Protein AF-A0A4Y8WM21-F1 (afdb_monomer_lite)

Sequence (119 aa):
WSTHGEEQAIAEYGAYYLRTNVSTLDEKSIWDYYNLIREIECTNRQLKTDLNLRPIYHQTDDRSEAHLFFGLLAYWVVNNIRVQLKGKGIRHYWKEIVRIMSTQKAVTTEATNMLGEKV

pLDDT: mean 84.75, std 10.33, range [38.75, 96.75]

Secondary structure (DSSP, 8-state):
--THHHHHHHHHH-------S-TT--HHHHHHHHHHHHHHHHHHHHHHHHTT--TTS--SHHHHHHHHHHHHHHHHHHHHHHHHHHHTT----HHHHHHHHTT--------B-TTS-B-

Structure (mmCIF, N/CA/C/O backbone):
data_AF-A0A4Y8WM21-F1
#
_entry.id   AF-A0A4Y8WM21-F1
#
loop_
_atom_site.group_PDB
_atom_site.id
_atom_site.type_symbol
_atom_site.label_atom_id
_atom_site.label_alt_id
_atom_site.label_comp_id
_atom_site.label_asym_id
_atom_site.label_entity_id
_atom_site.label_seq_id
_atom_site.pdbx_PDB_ins_code
_atom_site.Cartn_x
_atom_site.Cartn_y
_atom_site.Cartn_z
_atom_site.occupancy
_atom_site.B_iso_or_equiv
_atom_site.auth_seq_id
_atom_site.auth_comp_id
_atom_site.auth_asym_id
_atom_site.auth_atom_id
_atom_site.pdbx_PDB_model_num
ATOM 1 N N . TRP A 1 1 ? 12.093 8.653 -36.278 1.00 38.75 1 TRP A N 1
ATOM 2 C CA . TRP A 1 1 ? 11.818 9.193 -34.936 1.00 38.75 1 TRP A CA 1
ATOM 3 C C . TRP A 1 1 ? 13.128 9.750 -34.406 1.00 38.75 1 TRP A C 1
ATOM 5 O O . TRP A 1 1 ? 14.141 9.081 -34.530 1.00 38.75 1 TRP A O 1
ATOM 15 N N . SER A 1 2 ? 13.127 11.032 -34.047 1.00 42.97 2 SER A N 1
ATOM 16 C CA . SER A 1 2 ? 14.309 11.890 -33.880 1.00 42.97 2 SER A CA 1
ATOM 17 C C . SER A 1 2 ? 15.132 11.521 -32.639 1.00 42.97 2 SER A C 1
ATOM 19 O O . SER A 1 2 ? 14.621 11.611 -31.529 1.00 42.97 2 SER A O 1
ATOM 21 N N . THR A 1 3 ? 16.406 11.171 -32.829 1.00 57.25 3 THR A N 1
ATOM 22 C CA . THR A 1 3 ? 17.400 10.912 -31.766 1.00 57.25 3 THR A CA 1
ATOM 23 C C . THR A 1 3 ? 17.867 12.180 -31.042 1.00 57.25 3 THR A C 1
ATOM 25 O O . THR A 1 3 ? 18.412 12.103 -29.948 1.00 57.25 3 THR A O 1
ATOM 28 N N . HIS A 1 4 ? 17.624 13.363 -31.616 1.00 55.09 4 HIS A N 1
ATOM 29 C CA . HIS A 1 4 ? 18.132 14.629 -31.075 1.00 55.09 4 HIS A CA 1
ATOM 30 C C . HIS A 1 4 ? 17.374 15.084 -29.815 1.00 55.09 4 HIS A C 1
ATOM 32 O O . HIS A 1 4 ? 17.917 15.830 -29.009 1.00 55.09 4 HIS A O 1
ATOM 38 N N . GLY A 1 5 ? 16.129 14.629 -29.625 1.00 63.16 5 GLY A N 1
ATOM 39 C CA . GLY A 1 5 ? 15.340 14.957 -28.432 1.00 63.16 5 GLY A CA 1
ATOM 40 C C . GLY A 1 5 ? 15.731 14.145 -27.194 1.00 63.16 5 GLY A C 1
ATOM 41 O O . GLY A 1 5 ? 15.649 14.658 -26.082 1.00 63.16 5 GLY A O 1
ATOM 42 N N . GLU A 1 6 ? 16.182 12.900 -27.375 1.00 70.62 6 GLU A N 1
ATOM 43 C CA . GLU A 1 6 ? 16.612 12.037 -26.266 1.00 70.62 6 GLU A CA 1
ATOM 44 C C . GLU A 1 6 ? 17.952 12.488 -25.686 1.00 70.62 6 GLU A C 1
ATOM 46 O O . GLU A 1 6 ? 18.065 12.618 -24.472 1.00 70.62 6 GLU A O 1
ATOM 51 N N . GLU A 1 7 ? 18.948 12.800 -26.522 1.00 76.38 7 GLU A N 1
ATOM 52 C CA . GLU A 1 7 ? 20.247 13.295 -26.039 1.00 76.38 7 GLU A CA 1
ATOM 53 C C . GLU A 1 7 ? 20.113 14.613 -25.267 1.00 76.38 7 GLU A C 1
ATOM 55 O O . GLU A 1 7 ? 20.730 14.782 -24.214 1.00 76.38 7 GLU A O 1
ATOM 60 N N . GLN A 1 8 ? 19.259 15.522 -25.745 1.00 77.81 8 GLN A N 1
ATOM 61 C CA . GLN A 1 8 ? 19.007 16.796 -25.078 1.00 77.81 8 GLN A CA 1
ATOM 62 C C . GLN A 1 8 ? 18.267 16.603 -23.744 1.00 77.81 8 GLN A C 1
ATOM 64 O O . GLN A 1 8 ? 18.649 17.196 -22.737 1.00 77.81 8 GLN A O 1
ATOM 69 N N . ALA A 1 9 ? 17.277 15.705 -23.695 1.00 79.81 9 ALA A N 1
ATOM 70 C CA . ALA A 1 9 ? 16.579 15.364 -22.456 1.00 79.81 9 ALA A CA 1
ATOM 71 C C . ALA A 1 9 ? 17.496 14.668 -21.433 1.00 79.81 9 ALA A C 1
ATOM 73 O O . ALA A 1 9 ? 17.405 14.953 -20.240 1.00 79.81 9 ALA A O 1
ATOM 74 N N . ILE A 1 10 ? 18.407 13.795 -21.876 1.00 85.62 10 ILE A N 1
ATOM 75 C CA . ILE A 1 10 ? 19.409 13.164 -21.002 1.00 85.62 10 ILE A CA 1
ATOM 76 C C . ILE A 1 10 ? 20.380 14.214 -20.452 1.00 85.62 10 ILE A C 1
ATOM 78 O O . ILE A 1 10 ? 20.740 14.147 -19.278 1.00 85.62 10 ILE A O 1
ATOM 82 N N . ALA A 1 11 ? 20.788 15.191 -21.265 1.00 86.56 11 ALA A N 1
ATOM 83 C CA . ALA A 1 11 ? 21.664 16.271 -20.820 1.00 86.56 11 ALA A CA 1
ATOM 84 C C . ALA A 1 11 ? 20.991 17.188 -19.780 1.00 86.56 11 ALA A C 1
ATOM 86 O O . ALA A 1 11 ? 21.652 17.627 -18.840 1.00 86.56 11 ALA A O 1
ATOM 87 N N . GLU A 1 12 ? 19.690 17.458 -19.920 1.00 89.94 12 GLU A N 1
ATOM 88 C CA . GLU A 1 12 ? 18.944 18.336 -19.008 1.00 89.94 12 GLU A CA 1
ATOM 89 C C . GLU A 1 12 ? 18.460 17.631 -17.730 1.00 89.94 12 GLU A C 1
ATOM 91 O O . GLU A 1 12 ? 18.523 18.213 -16.646 1.00 89.94 12 GLU A O 1
ATOM 96 N N . TYR A 1 13 ? 17.985 16.385 -17.831 1.00 88.44 13 TYR A N 1
ATOM 97 C CA . TYR A 1 13 ? 17.307 15.676 -16.733 1.00 88.44 13 TYR A CA 1
ATOM 98 C C . TYR A 1 13 ? 18.064 14.449 -16.206 1.00 88.44 13 TYR A C 1
ATOM 100 O O . TYR A 1 13 ? 17.702 13.907 -15.157 1.00 88.44 13 TYR A O 1
ATOM 108 N N . GLY A 1 14 ? 19.116 14.013 -16.899 1.00 87.06 14 GLY A N 1
ATOM 109 C CA . GLY A 1 14 ? 19.833 12.774 -16.608 1.00 87.06 14 GLY A CA 1
ATOM 110 C C . GLY A 1 14 ? 19.101 11.519 -17.095 1.00 87.06 14 GLY A C 1
ATOM 111 O O . GLY A 1 14 ? 17.945 11.554 -17.514 1.00 87.06 14 GLY A O 1
ATOM 112 N N . ALA A 1 15 ? 19.790 10.378 -17.028 1.00 85.75 15 ALA A N 1
ATOM 113 C CA . ALA A 1 15 ? 19.249 9.068 -17.389 1.00 85.75 15 ALA A CA 1
ATOM 114 C C . ALA A 1 15 ? 19.299 8.102 -16.198 1.00 85.75 15 ALA A C 1
ATOM 116 O O . ALA A 1 15 ? 20.292 8.045 -15.470 1.00 85.75 15 ALA A O 1
ATOM 117 N N . TYR A 1 16 ? 18.242 7.305 -16.034 1.00 82.44 16 TYR A N 1
ATOM 118 C CA . TYR A 1 16 ? 18.203 6.187 -15.092 1.00 82.44 16 TYR A CA 1
ATOM 119 C C . TYR A 1 16 ? 18.352 4.874 -15.853 1.00 82.44 16 TYR A C 1
ATOM 121 O O . TYR A 1 16 ? 17.571 4.588 -16.756 1.00 82.44 16 TYR A O 1
ATOM 129 N N . TYR A 1 17 ? 19.320 4.054 -15.450 1.00 87.75 17 TYR A N 1
ATOM 130 C CA . TYR A 1 17 ? 19.521 2.723 -16.013 1.00 87.75 17 TYR A CA 1
ATOM 131 C C . TYR A 1 17 ? 18.997 1.668 -15.043 1.00 87.75 17 TYR A C 1
ATOM 133 O O . TYR A 1 17 ? 19.471 1.557 -13.911 1.00 87.75 17 TYR A O 1
ATOM 141 N N . LEU A 1 18 ? 18.023 0.880 -15.494 1.00 88.06 18 LEU A N 1
ATOM 142 C CA . LEU A 1 18 ? 17.504 -0.260 -14.745 1.00 88.06 18 LEU A CA 1
ATOM 143 C C . LEU A 1 18 ? 18.210 -1.530 -15.211 1.00 88.06 18 LEU A C 1
ATOM 145 O O . LEU A 1 18 ? 18.201 -1.863 -16.393 1.00 88.06 18 LEU A O 1
ATOM 149 N N . ARG A 1 19 ? 18.818 -2.254 -14.270 1.00 90.25 19 ARG A N 1
ATOM 150 C CA . ARG A 1 19 ? 19.449 -3.550 -14.528 1.00 90.25 19 ARG A CA 1
ATOM 151 C C . ARG A 1 19 ? 18.682 -4.638 -13.795 1.00 90.25 19 ARG A C 1
ATOM 153 O O . ARG A 1 19 ? 18.457 -4.534 -12.594 1.00 90.25 19 ARG A O 1
ATOM 160 N N . THR A 1 20 ? 18.347 -5.706 -14.506 1.00 88.56 20 THR A N 1
ATOM 161 C CA . THR A 1 20 ? 17.755 -6.920 -13.938 1.00 88.56 20 THR A CA 1
ATOM 162 C C . THR A 1 20 ? 18.521 -8.147 -14.422 1.00 88.56 20 THR A C 1
ATOM 164 O O . THR A 1 20 ? 19.100 -8.138 -15.508 1.00 88.56 20 THR A O 1
ATOM 167 N N . ASN A 1 21 ? 18.560 -9.198 -13.607 1.00 93.31 21 ASN A N 1
ATOM 168 C CA . ASN A 1 21 ? 19.056 -10.519 -13.998 1.00 93.31 21 ASN A CA 1
ATOM 169 C C . ASN A 1 21 ? 17.935 -11.435 -14.526 1.00 93.31 21 ASN A C 1
ATOM 171 O O . ASN A 1 21 ? 18.201 -12.589 -14.853 1.00 93.31 21 ASN A O 1
ATOM 175 N N . VAL A 1 22 ? 16.696 -10.941 -14.603 1.00 92.44 22 VAL A N 1
ATOM 176 C CA . VAL A 1 22 ? 15.537 -11.689 -15.101 1.00 92.44 22 VAL A CA 1
ATOM 177 C C . VAL A 1 22 ? 15.336 -11.382 -16.584 1.00 92.44 22 VAL A C 1
ATOM 179 O O . VAL A 1 22 ? 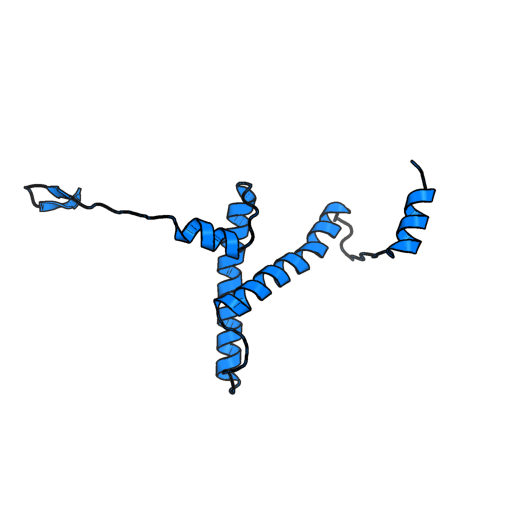14.839 -10.318 -16.940 1.00 92.44 22 VAL A O 1
ATOM 182 N N . SER A 1 23 ? 15.721 -12.318 -17.452 1.00 90.88 23 SER A N 1
ATOM 183 C CA . SER A 1 23 ? 15.684 -12.153 -18.915 1.00 90.88 23 SER A CA 1
ATOM 184 C C . SER A 1 23 ? 14.285 -12.241 -19.531 1.00 90.88 23 SER A C 1
ATOM 186 O O . SER A 1 23 ? 14.102 -11.868 -20.684 1.00 90.88 23 SER A O 1
ATOM 188 N N . THR A 1 24 ? 13.302 -12.747 -18.787 1.00 94.56 24 THR A N 1
ATOM 189 C CA . THR A 1 24 ? 11.936 -12.978 -19.279 1.00 94.56 24 THR A CA 1
ATOM 190 C C . THR A 1 24 ? 11.008 -11.777 -19.113 1.00 94.56 24 THR A C 1
ATOM 192 O O . THR A 1 24 ? 9.863 -11.848 -19.549 1.00 94.56 24 THR A O 1
ATOM 195 N N . LEU A 1 25 ? 11.449 -10.710 -18.440 1.00 91.19 25 LEU A N 1
ATOM 196 C CA . LEU A 1 25 ? 10.635 -9.515 -18.221 1.00 91.19 25 LEU A CA 1
ATOM 197 C C . LEU A 1 25 ? 10.774 -8.551 -19.395 1.00 91.19 25 LEU A C 1
ATOM 199 O O . LEU A 1 25 ? 11.885 -8.226 -19.809 1.00 91.19 25 LEU A O 1
ATOM 203 N N . ASP A 1 26 ? 9.645 -8.055 -19.890 1.00 92.44 26 ASP A N 1
ATOM 204 C CA . ASP A 1 26 ? 9.626 -6.945 -20.832 1.00 92.44 26 ASP A CA 1
ATOM 205 C C . ASP A 1 26 ? 9.915 -5.608 -20.126 1.00 92.44 26 ASP A C 1
ATOM 207 O O . ASP A 1 26 ? 9.804 -5.479 -18.902 1.00 92.44 26 ASP A O 1
ATOM 211 N N . GLU A 1 27 ? 10.273 -4.593 -20.911 1.00 89.62 27 GLU A N 1
ATOM 212 C CA . GLU A 1 27 ? 10.673 -3.272 -20.414 1.00 89.62 27 GLU A CA 1
ATOM 213 C C . GLU A 1 27 ? 9.607 -2.626 -19.519 1.00 89.62 27 GLU A C 1
ATOM 215 O O . GLU A 1 27 ? 9.926 -2.067 -18.465 1.00 89.62 27 GLU A O 1
ATOM 220 N N . LYS A 1 28 ? 8.326 -2.760 -19.885 1.00 91.06 28 LYS A N 1
ATOM 221 C CA . LYS A 1 28 ? 7.225 -2.212 -19.094 1.00 91.06 28 LYS A CA 1
ATOM 222 C C . LYS A 1 28 ? 7.105 -2.926 -17.752 1.00 91.06 28 LYS A C 1
ATOM 224 O O . LYS A 1 28 ? 6.972 -2.255 -16.732 1.00 91.06 28 LYS A O 1
ATOM 229 N N . SER A 1 29 ? 7.207 -4.254 -17.726 1.00 91.06 29 SER A N 1
ATOM 230 C CA . SER A 1 29 ? 7.217 -5.004 -16.466 1.00 91.06 29 SER A CA 1
ATOM 231 C C . SER A 1 29 ? 8.391 -4.602 -15.571 1.00 91.06 29 SER A C 1
ATOM 233 O O . SER A 1 29 ? 8.205 -4.413 -14.372 1.00 91.06 29 SER A O 1
ATOM 235 N N . ILE A 1 30 ? 9.592 -4.415 -16.132 1.00 92.06 30 ILE A N 1
ATOM 236 C CA . ILE A 1 30 ? 10.769 -3.943 -15.379 1.00 92.06 30 ILE A CA 1
ATOM 237 C C . ILE A 1 30 ? 10.497 -2.570 -14.756 1.00 92.06 30 ILE A C 1
ATOM 239 O O . ILE A 1 30 ? 10.759 -2.364 -13.568 1.00 92.06 30 ILE A O 1
ATOM 243 N N . TRP A 1 31 ? 9.942 -1.644 -15.538 1.00 90.56 31 TRP A N 1
ATOM 244 C CA . TRP A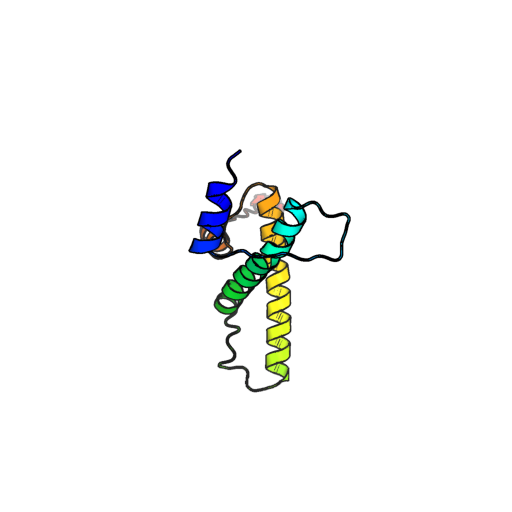 1 31 ? 9.550 -0.322 -15.061 1.00 90.56 31 TRP A CA 1
ATOM 245 C C . TRP A 1 31 ? 8.498 -0.404 -13.948 1.00 90.56 31 TRP A C 1
ATOM 247 O O . TRP A 1 31 ? 8.653 0.229 -12.903 1.00 90.56 31 TRP A O 1
ATOM 257 N N . ASP A 1 32 ? 7.458 -1.217 -14.122 1.00 89.44 32 ASP A N 1
ATOM 258 C CA . ASP A 1 32 ? 6.395 -1.397 -13.132 1.00 89.44 32 ASP A CA 1
ATOM 259 C C . ASP A 1 32 ? 6.935 -1.997 -11.820 1.00 89.44 32 ASP A C 1
ATOM 261 O O . ASP A 1 32 ? 6.604 -1.503 -10.738 1.00 89.44 32 ASP A O 1
ATOM 265 N N . TYR A 1 33 ? 7.836 -2.984 -11.889 1.00 88.88 33 TYR A N 1
ATOM 266 C CA . TYR A 1 33 ? 8.501 -3.540 -10.706 1.00 88.88 33 TYR A CA 1
ATOM 267 C C . TYR A 1 33 ? 9.409 -2.533 -10.010 1.00 88.88 33 TYR A C 1
ATOM 269 O O . TYR A 1 33 ? 9.372 -2.426 -8.786 1.00 88.88 33 TYR A O 1
ATOM 277 N N . TYR A 1 34 ? 10.197 -1.763 -10.761 1.00 88.62 34 TYR A N 1
ATOM 278 C CA . TYR A 1 34 ? 11.014 -0.701 -10.179 1.00 88.62 34 TYR A CA 1
ATOM 279 C C . TYR A 1 34 ? 10.142 0.317 -9.429 1.00 88.62 34 TYR A C 1
ATOM 281 O O . TYR A 1 34 ? 10.442 0.726 -8.306 1.00 88.62 34 TYR A O 1
ATOM 289 N N . ASN A 1 35 ? 9.002 0.672 -10.019 1.00 87.75 35 ASN A N 1
ATOM 290 C CA . ASN A 1 35 ? 8.055 1.609 -9.430 1.00 87.75 35 ASN A CA 1
ATOM 291 C C . ASN A 1 35 ? 7.287 1.058 -8.230 1.00 87.75 35 ASN A C 1
ATOM 293 O O . ASN A 1 35 ? 6.769 1.854 -7.442 1.00 87.75 35 ASN A O 1
ATOM 297 N N . LEU A 1 36 ? 7.246 -0.263 -8.046 1.00 87.81 36 LEU A N 1
ATOM 298 C CA . LEU A 1 36 ? 6.615 -0.893 -6.888 1.00 87.81 36 LEU A CA 1
ATOM 299 C C . LEU A 1 36 ? 7.230 -0.400 -5.572 1.00 87.81 36 LEU A C 1
ATOM 301 O O . LEU A 1 36 ? 6.507 -0.208 -4.594 1.00 87.81 36 LEU A O 1
ATOM 305 N N . ILE A 1 37 ? 8.535 -0.106 -5.555 1.00 86.12 37 ILE A N 1
ATOM 306 C CA . ILE A 1 37 ? 9.219 0.458 -4.380 1.00 86.12 37 ILE A CA 1
ATOM 307 C C . ILE A 1 37 ? 8.551 1.766 -3.944 1.00 86.12 37 ILE A C 1
ATOM 309 O O . ILE A 1 37 ? 8.245 1.937 -2.764 1.00 86.12 37 ILE A O 1
ATOM 313 N N . ARG A 1 38 ? 8.227 2.659 -4.888 1.00 84.88 38 ARG A N 1
ATOM 314 C CA . ARG A 1 38 ? 7.555 3.930 -4.568 1.00 84.88 38 ARG A CA 1
ATOM 315 C C . ARG A 1 38 ? 6.176 3.708 -3.957 1.00 84.88 38 ARG A C 1
ATOM 317 O O . ARG A 1 38 ? 5.746 4.468 -3.091 1.00 84.88 38 ARG A O 1
ATOM 324 N N . GLU A 1 39 ? 5.467 2.677 -4.406 1.00 82.81 39 GLU A N 1
ATOM 325 C CA . GLU A 1 39 ? 4.163 2.325 -3.853 1.00 82.81 39 GLU A CA 1
ATOM 326 C C . GLU A 1 39 ? 4.265 1.811 -2.409 1.00 82.81 39 GLU A C 1
ATOM 328 O O . GLU A 1 39 ? 3.466 2.206 -1.549 1.00 82.81 39 GLU A O 1
ATOM 333 N N . ILE A 1 40 ? 5.271 0.980 -2.134 1.00 85.75 40 ILE A N 1
ATOM 334 C CA . ILE A 1 40 ? 5.575 0.480 -0.790 1.00 85.75 40 ILE A CA 1
ATOM 335 C C . ILE A 1 40 ? 5.947 1.648 0.128 1.00 85.75 40 ILE A C 1
ATOM 337 O O . ILE A 1 40 ? 5.380 1.793 1.211 1.00 85.75 40 ILE A O 1
ATOM 341 N N . GLU A 1 41 ? 6.842 2.534 -0.313 1.00 86.25 41 GLU A N 1
ATOM 342 C CA . GLU A 1 41 ? 7.257 3.715 0.449 1.00 86.25 41 GLU A CA 1
ATOM 343 C C . GLU A 1 41 ? 6.099 4.672 0.735 1.00 86.25 41 GLU A C 1
ATOM 345 O O . GLU A 1 41 ? 5.992 5.200 1.844 1.00 86.25 41 GLU A O 1
ATOM 350 N N . CYS A 1 42 ? 5.218 4.892 -0.245 1.00 85.12 42 CYS A N 1
ATOM 351 C CA . CYS A 1 42 ? 4.027 5.720 -0.078 1.00 85.12 42 CYS A CA 1
ATOM 352 C C . CYS A 1 42 ? 3.102 5.139 1.000 1.00 85.12 42 CYS A C 1
ATOM 354 O O . CYS A 1 42 ? 2.709 5.856 1.924 1.00 85.12 42 CYS A O 1
ATOM 356 N N . THR A 1 43 ? 2.828 3.833 0.931 1.00 83.12 43 THR A N 1
ATOM 357 C CA . THR A 1 43 ? 1.976 3.137 1.906 1.00 83.12 43 THR A CA 1
ATOM 358 C C . THR A 1 43 ? 2.607 3.158 3.301 1.00 83.12 43 THR A C 1
ATOM 360 O O . THR A 1 43 ? 1.955 3.546 4.268 1.00 83.12 43 THR A O 1
ATOM 363 N N . ASN A 1 44 ? 3.902 2.850 3.414 1.00 81.62 44 ASN A N 1
ATOM 364 C CA . ASN A 1 44 ? 4.627 2.881 4.687 1.00 81.62 44 ASN A CA 1
ATOM 365 C C . ASN A 1 44 ? 4.678 4.286 5.298 1.00 81.62 44 ASN A C 1
ATOM 367 O O . ASN A 1 44 ? 4.580 4.439 6.514 1.00 81.62 44 ASN A O 1
ATOM 371 N N . ARG A 1 45 ? 4.813 5.333 4.476 1.00 84.06 45 ARG A N 1
ATOM 372 C CA . ARG A 1 45 ? 4.771 6.726 4.938 1.00 84.06 45 ARG A CA 1
ATOM 373 C C . ARG A 1 45 ? 3.411 7.079 5.536 1.00 84.06 45 ARG A C 1
ATOM 375 O O . ARG A 1 45 ? 3.378 7.710 6.587 1.00 84.06 45 ARG A O 1
ATOM 382 N N . GLN A 1 46 ? 2.322 6.664 4.890 1.00 82.06 46 GLN A N 1
ATOM 383 C CA . GLN A 1 46 ? 0.960 6.884 5.384 1.00 82.06 46 GLN A CA 1
ATOM 384 C C . GLN A 1 46 ? 0.716 6.119 6.689 1.00 82.06 46 GLN A C 1
ATOM 386 O O . GLN A 1 46 ? 0.314 6.719 7.681 1.00 82.06 46 GLN A O 1
ATOM 391 N N . LEU A 1 47 ? 1.090 4.838 6.740 1.00 81.56 47 LEU A N 1
ATOM 392 C CA . LEU A 1 47 ? 0.930 4.004 7.933 1.00 81.56 47 LEU A CA 1
ATOM 393 C C . LEU A 1 47 ? 1.726 4.503 9.136 1.00 81.56 47 LEU A C 1
ATOM 395 O O . LEU A 1 47 ? 1.231 4.442 10.255 1.00 81.56 47 LEU A O 1
ATOM 399 N N . LYS A 1 48 ? 2.932 5.048 8.937 1.00 79.94 48 LYS A N 1
ATOM 400 C CA . LYS A 1 48 ? 3.697 5.661 10.035 1.00 79.94 48 LYS A CA 1
ATOM 401 C C . LYS A 1 48 ? 2.943 6.813 10.699 1.00 79.94 48 LYS A C 1
ATOM 403 O O . LYS A 1 48 ? 3.100 7.016 11.901 1.00 79.94 48 LYS A O 1
ATOM 408 N N . THR A 1 49 ? 2.160 7.565 9.928 1.00 79.81 49 THR A N 1
ATOM 409 C CA . THR A 1 49 ? 1.293 8.623 10.450 1.00 79.81 49 THR A CA 1
ATOM 410 C C . THR A 1 49 ? 0.042 8.037 11.097 1.00 79.81 49 THR A C 1
ATOM 412 O O . THR A 1 49 ? -0.248 8.389 12.234 1.00 79.81 49 THR A O 1
ATOM 415 N N . ASP A 1 50 ? -0.650 7.121 10.418 1.00 78.44 50 ASP A N 1
ATOM 416 C CA . ASP A 1 50 ? -1.931 6.569 10.883 1.00 78.44 50 ASP A CA 1
ATOM 417 C C . ASP A 1 50 ? -1.791 5.735 12.166 1.00 78.44 50 ASP A C 1
ATOM 419 O O . ASP A 1 50 ? -2.632 5.802 13.057 1.00 78.44 50 ASP A O 1
ATOM 423 N N . LEU A 1 51 ? -0.708 4.966 12.279 1.00 74.06 51 LEU A N 1
ATOM 424 C CA . LEU A 1 51 ? -0.428 4.077 13.412 1.00 74.06 51 LEU A CA 1
ATOM 425 C C . LEU A 1 51 ? 0.470 4.722 14.472 1.00 74.06 51 LEU A C 1
ATOM 427 O O . LEU A 1 51 ? 0.844 4.066 15.440 1.00 74.06 51 LEU A O 1
ATOM 431 N N . ASN A 1 52 ? 0.871 5.979 14.269 1.00 72.00 52 ASN A N 1
ATOM 432 C CA . ASN A 1 52 ? 1.811 6.690 15.132 1.00 72.00 52 ASN A CA 1
ATOM 433 C C . ASN A 1 52 ? 3.106 5.891 15.423 1.00 72.00 52 ASN A C 1
ATOM 435 O O . ASN A 1 52 ? 3.641 5.925 16.529 1.00 72.00 52 ASN A O 1
ATOM 439 N N . LEU A 1 53 ? 3.642 5.187 14.414 1.00 69.44 53 LEU A N 1
ATOM 440 C CA . LEU A 1 53 ? 4.860 4.356 14.510 1.00 69.44 53 LEU A CA 1
ATOM 441 C C . LEU A 1 53 ? 6.155 5.175 14.632 1.00 69.44 53 LEU A C 1
ATOM 443 O O . LEU A 1 53 ? 7.251 4.644 14.446 1.00 69.44 53 LEU A O 1
ATOM 447 N N . ARG A 1 54 ? 6.068 6.489 14.857 1.00 69.12 54 ARG A N 1
ATOM 448 C CA . ARG A 1 54 ? 7.268 7.301 15.057 1.00 69.12 54 ARG A CA 1
ATOM 449 C C . ARG A 1 54 ? 7.899 6.875 16.386 1.00 69.12 54 ARG A C 1
ATOM 451 O O . ARG A 1 54 ? 7.195 6.906 17.395 1.00 69.12 54 ARG A O 1
ATOM 458 N N . PRO A 1 55 ? 9.196 6.519 16.407 1.00 62.41 55 PRO A N 1
ATOM 459 C CA . PRO A 1 55 ? 9.882 6.016 17.593 1.00 62.41 55 PRO A CA 1
ATOM 460 C C . PRO A 1 55 ? 10.200 7.178 18.542 1.00 62.41 55 PRO A C 1
ATOM 462 O O . PRO A 1 55 ? 11.347 7.544 18.761 1.00 62.41 55 PRO A O 1
ATOM 465 N N . ILE A 1 56 ? 9.154 7.829 19.042 1.00 63.12 56 ILE A N 1
ATOM 466 C CA . ILE A 1 56 ? 9.229 8.899 20.038 1.00 63.12 56 ILE A CA 1
ATOM 467 C C . ILE A 1 56 ? 8.959 8.301 21.430 1.00 63.12 56 ILE A C 1
ATOM 469 O O . ILE A 1 56 ? 9.450 8.819 22.428 1.00 63.12 56 ILE A O 1
ATOM 473 N N . TYR A 1 57 ? 8.237 7.171 21.499 1.00 60.81 57 TYR A N 1
ATOM 474 C CA . TYR A 1 57 ? 7.762 6.560 22.749 1.00 60.81 57 TYR A CA 1
ATOM 475 C C . TYR A 1 57 ? 8.214 5.099 22.955 1.00 60.81 57 TYR A C 1
ATOM 477 O O . TYR A 1 57 ? 7.933 4.501 23.996 1.00 60.81 57 TYR A O 1
ATOM 485 N N . HIS A 1 58 ? 8.923 4.508 21.988 1.00 65.50 58 HIS A N 1
ATOM 486 C CA . HIS A 1 58 ? 9.344 3.100 21.994 1.00 65.50 58 HIS A CA 1
ATOM 487 C C . HIS A 1 58 ? 10.818 3.002 22.363 1.00 65.50 58 HIS A C 1
ATOM 489 O O . HIS A 1 58 ? 11.689 3.015 21.506 1.00 65.50 58 HIS A O 1
ATOM 495 N N . GLN A 1 59 ? 11.088 2.987 23.665 1.00 77.12 59 GLN A N 1
ATOM 496 C CA . GLN A 1 59 ? 12.450 3.076 24.208 1.00 77.12 59 GLN A CA 1
ATOM 497 C C . GLN A 1 59 ? 13.076 1.711 24.527 1.00 77.12 59 GLN A C 1
ATOM 499 O O . GLN A 1 59 ? 14.227 1.658 24.945 1.00 77.12 59 GLN A O 1
ATOM 504 N N . THR A 1 60 ? 12.323 0.619 24.365 1.00 86.12 60 THR A N 1
ATOM 505 C CA . THR A 1 60 ? 12.811 -0.747 24.584 1.00 86.12 60 THR A CA 1
ATOM 506 C C . THR A 1 60 ? 12.736 -1.550 23.294 1.00 86.12 60 THR A C 1
ATOM 508 O O . THR A 1 60 ? 11.861 -1.307 22.453 1.00 86.12 60 THR A O 1
ATOM 511 N N . ASP A 1 61 ? 13.631 -2.525 23.164 1.00 85.12 61 ASP A N 1
ATOM 512 C CA . ASP A 1 61 ? 13.722 -3.386 21.984 1.00 85.12 61 ASP A CA 1
ATOM 513 C C . ASP A 1 61 ? 12.411 -4.150 21.757 1.00 85.12 61 ASP A C 1
ATOM 515 O O . ASP A 1 61 ? 11.821 -4.030 20.685 1.00 85.12 61 ASP A O 1
ATOM 519 N N . ASP A 1 62 ? 11.854 -4.776 22.801 1.00 87.06 62 ASP A N 1
ATOM 520 C CA . ASP A 1 62 ? 10.580 -5.511 22.730 1.00 87.06 62 ASP A CA 1
ATOM 521 C C . ASP A 1 62 ? 9.418 -4.657 22.195 1.00 87.06 62 ASP A C 1
ATOM 523 O O . ASP A 1 62 ? 8.590 -5.098 21.394 1.00 87.06 62 ASP A O 1
ATOM 527 N N . ARG A 1 63 ? 9.331 -3.391 22.632 1.00 83.06 63 ARG A N 1
ATOM 528 C CA . ARG A 1 63 ? 8.269 -2.478 22.183 1.00 83.06 63 ARG A CA 1
ATOM 529 C C . ARG A 1 63 ? 8.479 -2.062 20.734 1.00 83.06 63 ARG A C 1
ATOM 531 O O . ARG A 1 63 ? 7.492 -1.881 20.019 1.00 83.06 63 ARG A O 1
ATOM 538 N N . SER A 1 64 ? 9.731 -1.901 20.321 1.00 83.38 64 SER A N 1
ATOM 539 C CA . SER A 1 64 ? 10.104 -1.562 18.948 1.00 83.38 64 SER A CA 1
ATOM 540 C C . SER A 1 64 ? 9.807 -2.719 17.993 1.00 83.38 64 SER A C 1
ATOM 542 O O . SER A 1 64 ? 9.214 -2.497 16.937 1.00 83.38 64 SER A O 1
ATOM 544 N N . GLU A 1 65 ? 10.122 -3.953 18.395 1.00 86.69 65 GLU A N 1
ATOM 545 C CA . GLU A 1 65 ? 9.808 -5.171 17.644 1.00 86.69 65 GLU A CA 1
ATOM 546 C C . GLU A 1 65 ? 8.296 -5.343 17.463 1.00 86.69 65 GLU A C 1
ATOM 548 O O . GLU A 1 65 ? 7.817 -5.500 16.337 1.00 86.69 65 GLU A O 1
ATOM 553 N N . ALA A 1 66 ? 7.521 -5.209 18.543 1.00 87.56 66 ALA A N 1
ATOM 554 C CA . ALA A 1 66 ? 6.066 -5.286 18.470 1.00 87.56 66 ALA A CA 1
ATOM 555 C C . ALA A 1 66 ? 5.478 -4.233 17.510 1.00 87.56 66 ALA A C 1
ATOM 557 O O . ALA A 1 66 ? 4.598 -4.542 16.706 1.00 87.56 66 ALA A O 1
ATOM 558 N N . HIS A 1 67 ? 5.978 -2.992 17.538 1.00 83.50 67 HIS A N 1
ATOM 559 C CA . HIS A 1 67 ? 5.501 -1.940 16.633 1.00 83.50 67 HIS A CA 1
ATOM 560 C C . HIS A 1 67 ? 5.884 -2.199 15.177 1.00 83.50 67 HIS A C 1
ATOM 562 O O . HIS A 1 67 ? 5.073 -1.945 14.286 1.00 83.50 67 HIS A O 1
ATOM 568 N N . LEU A 1 68 ? 7.076 -2.742 14.918 1.00 84.94 68 LEU A N 1
ATOM 569 C CA . LEU A 1 68 ? 7.471 -3.163 13.576 1.00 84.94 68 LEU A CA 1
ATOM 570 C C . LEU A 1 68 ? 6.541 -4.265 13.052 1.00 84.94 68 LEU A C 1
ATOM 572 O O . LEU A 1 68 ? 6.066 -4.179 11.917 1.00 84.94 68 LEU A O 1
ATOM 576 N N . PHE A 1 69 ? 6.226 -5.251 13.895 1.00 88.88 69 PHE A N 1
ATOM 577 C CA . PHE A 1 69 ? 5.295 -6.325 13.567 1.00 88.88 69 PHE A CA 1
ATOM 578 C C . PHE A 1 69 ? 3.896 -5.788 13.231 1.00 88.88 69 PHE A C 1
ATOM 580 O O . PHE A 1 69 ? 3.350 -6.096 12.168 1.00 88.88 69 PHE A O 1
ATOM 587 N N . PHE A 1 70 ? 3.333 -4.918 14.076 1.00 86.12 70 PHE A N 1
ATOM 588 C CA . PHE A 1 70 ? 2.035 -4.294 13.800 1.00 86.12 70 PHE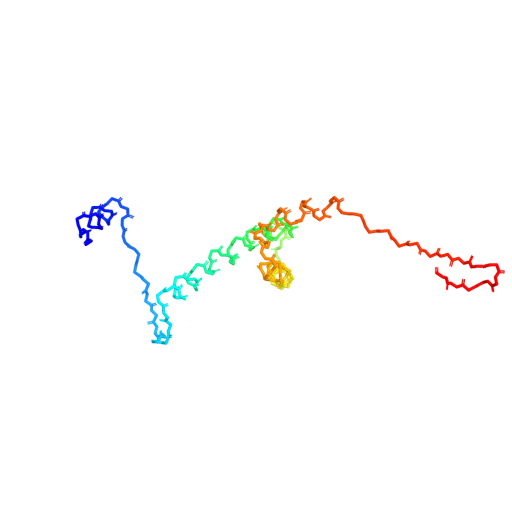 A CA 1
ATOM 589 C C . PHE A 1 70 ? 2.062 -3.404 12.554 1.00 86.12 70 PHE A C 1
ATOM 591 O O . PHE A 1 70 ? 1.094 -3.392 11.792 1.00 86.12 70 PHE A O 1
ATOM 598 N N . GLY A 1 71 ? 3.171 -2.706 12.295 1.00 85.94 71 GLY A N 1
ATOM 599 C CA . GLY A 1 71 ? 3.363 -1.936 11.069 1.00 85.94 71 GLY A CA 1
ATOM 600 C C . GLY A 1 71 ? 3.326 -2.808 9.812 1.00 85.94 71 GLY A C 1
ATOM 601 O O . GLY A 1 71 ? 2.664 -2.448 8.837 1.00 85.94 71 GLY A O 1
ATOM 602 N N . LEU A 1 72 ? 3.966 -3.981 9.846 1.00 89.12 72 LEU A N 1
ATOM 603 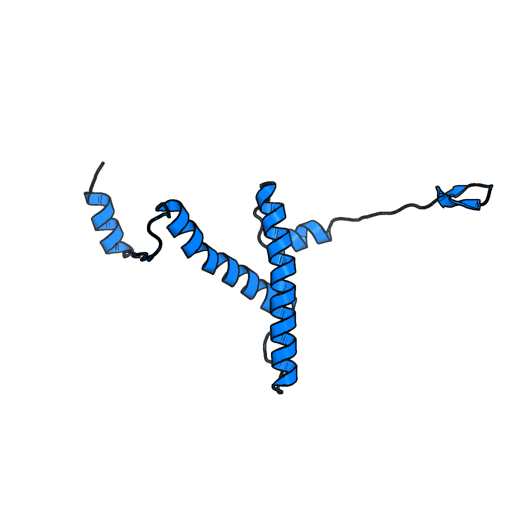C CA . LEU A 1 72 ? 3.923 -4.948 8.749 1.00 89.12 72 LEU A CA 1
ATOM 604 C C . LEU A 1 72 ? 2.511 -5.519 8.549 1.00 89.12 72 LEU A C 1
ATOM 606 O O . LEU A 1 72 ? 2.039 -5.615 7.415 1.00 89.12 72 LEU A O 1
ATOM 610 N N . LEU A 1 73 ? 1.813 -5.858 9.635 1.00 90.94 73 LEU A N 1
ATOM 611 C CA . LEU A 1 73 ? 0.445 -6.378 9.572 1.00 90.94 73 LEU A CA 1
ATOM 612 C C . LEU A 1 73 ? -0.534 -5.340 9.004 1.00 90.94 73 LEU A C 1
ATOM 614 O O . LEU A 1 73 ? -1.361 -5.653 8.147 1.00 90.94 73 LEU A O 1
ATOM 618 N N . ALA A 1 74 ? -0.404 -4.080 9.411 1.00 89.94 74 ALA A N 1
ATOM 619 C CA . ALA A 1 74 ? -1.199 -2.996 8.855 1.00 89.94 74 ALA A CA 1
ATOM 620 C C . ALA A 1 74 ? -0.890 -2.744 7.372 1.00 89.94 74 ALA A C 1
ATOM 622 O O . ALA A 1 74 ? -1.814 -2.516 6.587 1.00 89.94 74 ALA A O 1
ATOM 623 N N . TYR A 1 75 ? 0.382 -2.848 6.962 1.00 90.12 75 TYR A N 1
ATOM 624 C CA . TYR A 1 75 ? 0.756 -2.815 5.547 1.00 90.12 75 TYR A CA 1
ATOM 625 C C . TYR A 1 75 ? 0.037 -3.901 4.754 1.00 90.12 75 TYR A C 1
ATOM 627 O O . TYR A 1 75 ? -0.533 -3.604 3.706 1.00 90.12 75 TYR A O 1
ATOM 635 N N . TRP A 1 76 ? -0.007 -5.129 5.272 1.00 91.56 76 TRP A N 1
ATOM 636 C CA . TRP A 1 76 ? -0.731 -6.227 4.636 1.00 91.56 76 TRP A CA 1
ATOM 637 C C . TRP A 1 76 ? -2.207 -5.900 4.403 1.00 91.56 76 TRP A C 1
ATOM 639 O O . TRP A 1 76 ? -2.693 -6.064 3.283 1.00 91.56 76 TRP A O 1
ATOM 649 N N . VAL A 1 77 ? -2.903 -5.382 5.419 1.00 92.00 77 VAL A N 1
ATOM 650 C CA . VAL A 1 77 ? -4.322 -5.003 5.313 1.00 92.00 77 VAL A CA 1
ATOM 651 C C . VAL A 1 77 ? -4.523 -3.903 4.266 1.00 92.00 77 VAL A C 1
ATOM 653 O O . VAL A 1 77 ? -5.322 -4.062 3.341 1.00 92.00 77 VAL A O 1
ATOM 656 N N . VAL A 1 78 ? -3.769 -2.805 4.367 1.00 91.75 78 VAL A N 1
ATOM 657 C CA . VAL A 1 78 ? -3.897 -1.660 3.453 1.00 91.75 78 VAL A CA 1
ATOM 658 C C . VAL A 1 78 ? -3.549 -2.044 2.020 1.00 91.75 78 VAL A C 1
ATOM 660 O O . VAL A 1 78 ? -4.285 -1.705 1.090 1.00 91.75 78 VAL A O 1
ATOM 663 N N . ASN A 1 79 ? -2.449 -2.769 1.822 1.00 90.94 79 ASN A N 1
ATOM 664 C CA . ASN A 1 79 ? -2.020 -3.206 0.502 1.00 90.94 79 ASN A CA 1
ATOM 665 C C . ASN A 1 79 ? -3.049 -4.147 -0.129 1.00 90.94 79 ASN A C 1
ATOM 667 O O . ASN A 1 79 ? -3.402 -3.967 -1.291 1.00 90.94 79 ASN A O 1
ATOM 671 N N . ASN A 1 80 ? -3.589 -5.101 0.634 1.00 93.88 80 ASN A N 1
ATOM 672 C CA . ASN A 1 80 ? -4.594 -6.028 0.127 1.00 93.88 80 ASN A CA 1
ATOM 673 C C . ASN A 1 80 ? -5.865 -5.293 -0.336 1.00 93.88 80 ASN A C 1
ATOM 675 O O . ASN A 1 80 ? -6.310 -5.497 -1.467 1.00 93.88 80 ASN A O 1
ATOM 679 N N . ILE A 1 81 ? -6.384 -4.363 0.474 1.00 93.69 81 ILE A N 1
ATOM 680 C CA . ILE A 1 81 ? -7.528 -3.517 0.095 1.00 93.69 81 ILE A CA 1
ATOM 681 C C . ILE A 1 81 ? -7.216 -2.733 -1.187 1.00 93.69 81 ILE A C 1
ATOM 683 O O . ILE A 1 81 ? -8.015 -2.722 -2.124 1.00 93.69 81 ILE A O 1
ATOM 687 N N . ARG A 1 82 ? -6.040 -2.101 -1.269 1.00 92.44 82 ARG A N 1
ATOM 688 C CA . ARG A 1 82 ? -5.642 -1.304 -2.440 1.00 92.44 82 ARG A CA 1
ATOM 689 C C . ARG A 1 82 ? -5.489 -2.152 -3.701 1.00 92.44 82 ARG A C 1
ATOM 691 O O . ARG A 1 82 ? -5.911 -1.705 -4.764 1.00 92.44 82 ARG A O 1
ATOM 698 N N . VAL A 1 83 ? -4.941 -3.363 -3.605 1.00 91.94 83 VAL A N 1
ATOM 699 C CA . VAL A 1 83 ? -4.849 -4.307 -4.733 1.00 91.94 83 VAL A CA 1
ATOM 700 C C . VAL A 1 83 ? -6.244 -4.667 -5.245 1.00 91.94 83 VAL A C 1
ATOM 702 O O . VAL A 1 83 ? -6.498 -4.560 -6.445 1.00 91.94 83 VAL A O 1
ATOM 705 N N . GLN A 1 84 ? -7.174 -5.007 -4.347 1.00 95.88 84 GLN A N 1
ATOM 706 C CA . GLN A 1 84 ? -8.554 -5.324 -4.727 1.00 95.88 84 GLN A CA 1
ATOM 707 C C . GLN A 1 84 ? -9.268 -4.133 -5.387 1.00 95.88 84 GLN A C 1
ATOM 709 O O . GLN A 1 84 ? -9.932 -4.290 -6.413 1.00 95.88 84 GLN A O 1
ATOM 714 N N . LEU A 1 85 ? -9.108 -2.927 -4.835 1.00 95.38 85 LEU A N 1
ATOM 715 C CA . LEU A 1 85 ? -9.699 -1.700 -5.377 1.00 95.38 85 LEU A CA 1
ATOM 716 C C . LEU A 1 85 ? -9.123 -1.333 -6.750 1.00 95.38 85 LEU A C 1
ATOM 718 O O . LEU A 1 85 ? -9.881 -0.991 -7.660 1.00 95.38 85 LEU A O 1
ATOM 722 N N . LYS A 1 86 ? -7.806 -1.480 -6.940 1.00 92.88 86 LYS A N 1
ATOM 723 C CA . LYS A 1 86 ? -7.149 -1.265 -8.238 1.00 92.88 86 LYS A CA 1
ATOM 724 C C . LYS A 1 86 ? -7.691 -2.195 -9.317 1.00 92.88 86 LYS A C 1
ATOM 726 O O . LYS A 1 86 ? -7.889 -1.739 -10.442 1.00 92.88 86 LYS A O 1
ATOM 731 N N . GLY A 1 87 ? -7.974 -3.454 -8.974 1.00 94.69 87 GLY A N 1
ATOM 732 C CA . GLY A 1 87 ? -8.624 -4.411 -9.876 1.00 94.69 87 GLY A CA 1
ATOM 733 C C . GLY A 1 87 ? -10.004 -3.949 -10.360 1.00 94.69 87 GLY A C 1
ATOM 734 O O . GLY A 1 87 ? -10.423 -4.310 -11.454 1.00 94.69 87 GLY A O 1
ATOM 735 N N . LYS A 1 88 ? -10.678 -3.083 -9.593 1.00 96.75 88 LYS A N 1
ATOM 736 C CA . LYS A 1 88 ? -11.959 -2.448 -9.943 1.00 96.75 88 LYS A CA 1
ATOM 737 C C . LYS A 1 88 ? -11.806 -1.035 -10.529 1.00 96.75 88 LYS A C 1
ATOM 739 O O . LYS A 1 88 ? -12.784 -0.304 -10.629 1.00 96.75 88 LYS A O 1
ATOM 744 N N . GLY A 1 89 ? -10.587 -0.618 -10.878 1.00 96.06 89 GLY A N 1
ATOM 745 C CA . GLY A 1 89 ? -10.302 0.711 -11.434 1.00 96.06 89 GLY A CA 1
ATOM 746 C C . GLY A 1 89 ? -10.167 1.840 -10.403 1.00 96.06 89 GLY A C 1
ATOM 747 O O . GLY A 1 89 ? -9.885 2.974 -10.783 1.00 96.06 89 GLY A O 1
ATOM 748 N N . ILE A 1 90 ? -10.291 1.558 -9.104 1.00 94.94 90 ILE A N 1
ATOM 749 C CA . ILE A 1 90 ? -10.174 2.556 -8.032 1.00 94.94 90 ILE A CA 1
ATOM 750 C C . ILE A 1 90 ? -8.700 2.672 -7.618 1.00 94.94 90 ILE A C 1
ATOM 752 O O . ILE A 1 90 ? -8.138 1.766 -7.006 1.00 94.94 90 ILE A O 1
ATOM 756 N N . ARG A 1 91 ? -8.054 3.799 -7.949 1.00 92.81 91 ARG A N 1
ATOM 757 C CA . ARG A 1 91 ? -6.597 4.009 -7.770 1.00 92.81 91 ARG A CA 1
ATOM 758 C C . ARG A 1 91 ? -6.231 5.071 -6.727 1.00 92.81 91 ARG A C 1
ATOM 760 O O . ARG A 1 91 ? -5.134 5.622 -6.761 1.00 92.81 91 ARG A O 1
ATOM 767 N N . HIS A 1 92 ? -7.140 5.369 -5.805 1.00 91.19 92 HIS A N 1
ATOM 768 C CA . HIS A 1 92 ? -6.926 6.379 -4.771 1.00 91.19 92 HIS A CA 1
ATOM 769 C C . HIS A 1 92 ? -5.782 6.021 -3.805 1.00 91.19 92 HIS A C 1
ATOM 771 O O . HIS A 1 92 ? -5.501 4.852 -3.524 1.00 91.19 92 HIS A O 1
ATOM 777 N N . TYR A 1 93 ? -5.132 7.054 -3.264 1.00 87.19 93 TYR A N 1
ATOM 778 C CA . TYR A 1 93 ? -4.221 6.914 -2.128 1.00 87.19 93 TYR A CA 1
ATOM 779 C C . TYR A 1 93 ? -4.983 6.470 -0.874 1.00 87.19 93 TYR A C 1
ATOM 781 O O . TYR A 1 93 ? -6.175 6.752 -0.747 1.00 87.19 93 TYR A O 1
ATOM 789 N N . TRP A 1 94 ? -4.295 5.830 0.080 1.00 89.38 94 TRP A N 1
ATOM 790 C CA . TRP A 1 94 ? -4.934 5.306 1.294 1.00 89.38 94 TRP A CA 1
ATOM 791 C C . TRP A 1 94 ? -5.744 6.365 2.050 1.00 89.38 94 TRP A C 1
ATOM 793 O O . TRP A 1 94 ? -6.906 6.137 2.370 1.00 89.38 94 TRP A O 1
ATOM 803 N N . LYS A 1 95 ? -5.182 7.566 2.227 1.00 87.88 95 LYS A N 1
ATOM 804 C CA . LYS A 1 95 ? -5.869 8.691 2.879 1.00 87.88 95 LYS A CA 1
ATOM 805 C C . LYS A 1 95 ? -7.212 9.041 2.223 1.00 87.88 95 LYS A C 1
ATOM 807 O O . LYS A 1 95 ? -8.177 9.332 2.922 1.00 87.88 95 LYS A O 1
ATOM 812 N N . GLU A 1 96 ? -7.288 8.984 0.895 1.00 91.56 96 GLU A N 1
ATOM 813 C CA . GLU A 1 96 ? -8.528 9.255 0.165 1.00 91.56 96 GLU A CA 1
ATOM 814 C C . GLU A 1 96 ? -9.529 8.111 0.285 1.00 91.56 96 GLU A C 1
ATOM 816 O O . GLU A 1 96 ? -10.718 8.365 0.442 1.00 91.56 96 GLU A O 1
ATOM 821 N N . ILE A 1 97 ? -9.057 6.861 0.290 1.00 92.25 97 ILE A N 1
ATOM 822 C CA . ILE A 1 97 ? -9.910 5.698 0.567 1.00 92.25 97 ILE A CA 1
ATOM 823 C C . ILE A 1 97 ? -10.541 5.850 1.953 1.00 92.25 97 ILE A C 1
ATOM 825 O O . ILE A 1 97 ? -11.759 5.772 2.076 1.00 92.25 97 ILE A O 1
ATOM 829 N N . VAL A 1 98 ? -9.742 6.144 2.982 1.00 90.94 98 VAL A N 1
ATOM 830 C CA . VAL A 1 98 ? -10.236 6.363 4.349 1.00 90.94 98 VAL A CA 1
ATOM 831 C C . VAL A 1 98 ? -11.219 7.536 4.403 1.00 90.94 98 VAL A C 1
ATOM 833 O O . VAL A 1 98 ? -12.272 7.409 5.023 1.00 90.94 98 VAL A O 1
ATOM 836 N N . ARG A 1 99 ? -10.935 8.652 3.715 1.00 93.00 99 ARG A N 1
ATOM 837 C CA . ARG A 1 99 ? -11.844 9.811 3.641 1.00 93.00 99 ARG A CA 1
ATOM 838 C C . ARG A 1 99 ? -13.179 9.476 2.970 1.00 93.00 99 ARG A C 1
ATOM 840 O O . ARG A 1 99 ? -14.212 9.964 3.409 1.00 93.00 99 ARG A O 1
ATOM 847 N N . ILE A 1 100 ? -13.174 8.684 1.899 1.0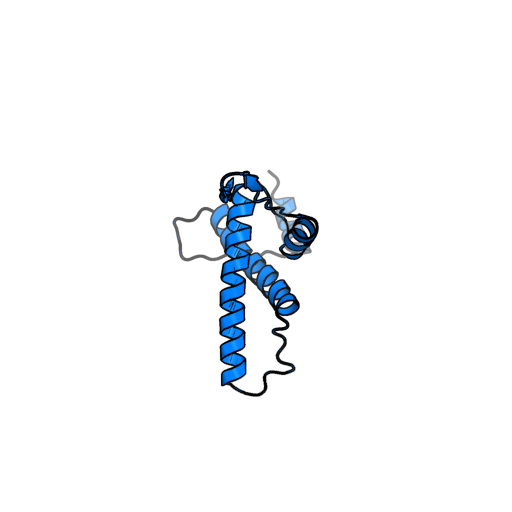0 93.81 100 ILE A N 1
ATOM 848 C CA . ILE A 1 100 ? -14.405 8.249 1.223 1.00 93.81 100 ILE A CA 1
ATOM 849 C C . ILE A 1 100 ? -15.177 7.273 2.112 1.00 93.81 100 ILE A C 1
ATOM 851 O O . ILE A 1 100 ? -16.395 7.361 2.207 1.00 93.81 100 ILE A O 1
ATOM 855 N N . MET A 1 101 ? -14.484 6.346 2.773 1.00 91.69 101 MET A N 1
ATOM 856 C CA . MET A 1 101 ? -15.116 5.344 3.630 1.00 91.69 101 MET A CA 1
ATOM 857 C C . MET A 1 101 ? -15.676 5.944 4.922 1.00 91.69 101 MET A C 1
ATOM 859 O O . MET A 1 101 ? -16.676 5.444 5.429 1.00 91.69 101 MET A O 1
ATOM 863 N N . SER A 1 102 ? -15.095 7.031 5.439 1.00 91.56 102 SER A N 1
ATOM 864 C CA . SER A 1 102 ? -15.573 7.680 6.666 1.00 91.56 102 SER A CA 1
ATOM 865 C C . SER A 1 102 ? -16.947 8.343 6.522 1.00 91.56 102 SER A C 1
ATOM 867 O O . SER A 1 102 ? -17.608 8.599 7.530 1.00 91.56 102 SER A O 1
ATOM 869 N N . THR A 1 103 ? -17.406 8.592 5.290 1.00 93.75 103 THR A N 1
ATOM 870 C CA . THR A 1 103 ? -18.751 9.117 5.015 1.00 93.75 103 THR A CA 1
ATOM 871 C C . THR A 1 103 ? -19.789 8.020 4.781 1.00 93.75 103 THR A C 1
ATOM 873 O O . THR A 1 103 ? -20.984 8.314 4.776 1.00 93.75 103 THR A O 1
ATOM 876 N N . GLN A 1 104 ? -19.370 6.761 4.627 1.00 91.06 104 GLN A N 1
ATOM 877 C CA . GLN A 1 104 ? -20.279 5.637 4.421 1.00 91.06 104 GLN A CA 1
ATOM 878 C C . GLN A 1 104 ? -20.920 5.213 5.747 1.00 91.06 104 GLN A C 1
ATOM 880 O O . GLN A 1 104 ? -20.262 5.140 6.787 1.00 91.06 104 GLN A O 1
ATOM 885 N N . LYS A 1 105 ? -22.220 4.909 5.719 1.00 88.88 105 LYS A N 1
ATOM 886 C CA . LYS A 1 105 ? -22.970 4.376 6.863 1.00 88.88 105 LYS A CA 1
ATOM 887 C C . LYS A 1 105 ? -23.567 3.030 6.475 1.00 88.88 105 LYS A C 1
ATOM 889 O O . LYS A 1 105 ? -24.307 2.948 5.501 1.00 88.88 105 LYS A O 1
ATOM 894 N N . ALA A 1 106 ? -23.248 1.991 7.241 1.00 89.81 106 ALA A N 1
ATOM 895 C CA . ALA A 1 106 ? -23.922 0.702 7.158 1.00 89.81 106 ALA A CA 1
ATOM 896 C C . ALA A 1 106 ? -24.989 0.650 8.256 1.00 89.81 106 ALA A C 1
ATOM 898 O O . ALA A 1 106 ? -24.678 0.883 9.424 1.00 89.81 106 ALA A O 1
ATOM 899 N N . VAL A 1 107 ? -26.237 0.386 7.875 1.00 90.56 107 VAL A N 1
ATOM 900 C CA . VAL A 1 107 ? -27.357 0.221 8.805 1.00 90.56 107 VAL A CA 1
ATOM 901 C C . VAL A 1 107 ? -27.876 -1.197 8.642 1.00 90.56 107 VAL A C 1
ATOM 903 O O . VAL A 1 107 ? -28.285 -1.581 7.548 1.00 90.56 107 VAL A O 1
ATOM 906 N N . THR A 1 108 ? -27.846 -1.959 9.730 1.00 90.44 108 THR A N 1
ATOM 907 C CA . THR A 1 108 ? -28.477 -3.276 9.806 1.00 90.44 108 THR A CA 1
ATOM 908 C C . THR A 1 108 ? -29.761 -3.118 10.601 1.00 90.44 108 THR A C 1
ATOM 910 O O . THR A 1 108 ? -29.732 -2.641 11.735 1.00 90.44 108 THR A O 1
ATOM 913 N N . THR A 1 109 ? -30.886 -3.483 9.999 1.00 89.06 109 THR A N 1
ATOM 914 C CA . THR A 1 109 ? -32.186 -3.491 10.669 1.00 89.06 109 THR A CA 1
ATOM 915 C C . THR A 1 109 ? -32.577 -4.938 10.907 1.00 89.06 109 THR A C 1
ATOM 917 O O . THR A 1 109 ? -32.664 -5.705 9.956 1.00 89.06 109 THR A O 1
ATOM 920 N N . GLU A 1 110 ? -32.787 -5.296 12.170 1.00 87.75 110 GLU A N 1
ATOM 921 C CA . GLU A 1 110 ? -33.400 -6.563 12.565 1.00 87.75 110 GLU A CA 1
ATOM 922 C C . GLU A 1 110 ? -34.825 -6.256 13.028 1.00 87.75 110 GLU A C 1
ATOM 924 O O . GLU A 1 110 ? -35.023 -5.357 13.852 1.00 87.75 110 GLU A O 1
ATOM 929 N N . ALA A 1 111 ? -35.814 -6.978 12.506 1.00 87.31 111 ALA A N 1
ATOM 930 C CA . ALA A 1 111 ? -37.181 -6.909 12.998 1.00 87.31 111 ALA A CA 1
ATOM 931 C C . ALA A 1 111 ? -37.521 -8.194 13.753 1.00 87.31 111 ALA A C 1
ATOM 933 O O . ALA A 1 111 ? -37.016 -9.273 13.455 1.00 87.31 111 ALA A O 1
ATOM 934 N N . THR A 1 112 ? -38.389 -8.086 14.754 1.00 85.38 112 THR A N 1
ATOM 935 C CA . THR A 1 112 ? -38.977 -9.259 15.404 1.00 85.38 112 THR A CA 1
ATOM 936 C C . THR A 1 112 ? -40.467 -9.241 15.126 1.00 85.38 112 THR A C 1
ATOM 938 O O . THR A 1 112 ? -41.139 -8.248 15.413 1.00 85.38 112 THR A O 1
ATOM 941 N N . ASN A 1 113 ? -40.979 -10.303 14.506 1.00 88.00 113 ASN A N 1
ATOM 942 C CA . ASN A 1 113 ? -42.410 -10.404 14.242 1.00 88.00 113 ASN A C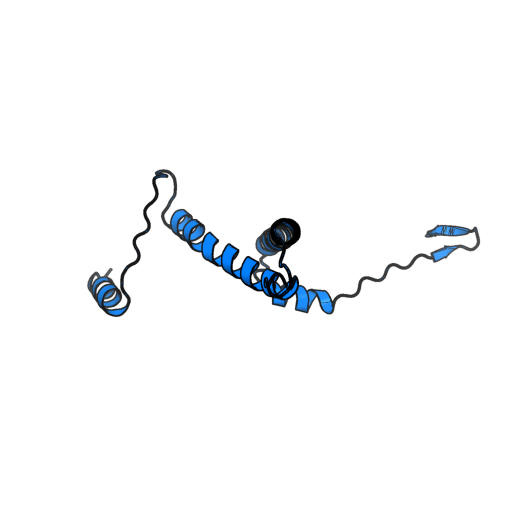A 1
ATOM 943 C C . ASN A 1 113 ? -43.189 -10.683 15.545 1.00 88.00 113 ASN A C 1
ATOM 945 O O . ASN A 1 113 ? -42.614 -10.943 16.603 1.00 88.00 113 ASN A O 1
ATOM 949 N N . MET A 1 114 ? -44.523 -10.656 15.471 1.00 81.62 114 MET A N 1
ATOM 950 C CA . MET A 1 114 ? -45.402 -10.893 16.630 1.00 81.62 114 MET A CA 1
ATOM 951 C C . MET A 1 114 ? -45.289 -12.316 17.216 1.00 81.62 114 MET A C 1
ATOM 953 O O . MET A 1 114 ? -45.812 -12.569 18.297 1.00 81.62 114 MET A O 1
ATOM 957 N N . LEU A 1 115 ? -44.618 -13.235 16.512 1.00 84.06 115 LEU A N 1
ATOM 958 C CA . LEU A 1 115 ? -44.355 -14.614 16.931 1.00 84.06 115 LEU A CA 1
ATOM 959 C C . LEU A 1 115 ? -42.961 -14.783 17.566 1.00 84.06 115 LEU A C 1
ATOM 961 O O . LEU A 1 115 ? -42.620 -15.881 17.997 1.00 84.06 115 LEU A O 1
ATOM 965 N N . GLY A 1 116 ? -42.164 -13.711 17.664 1.00 78.88 116 GLY A N 1
ATOM 966 C CA . GLY A 1 116 ? -40.823 -13.743 18.254 1.00 78.88 116 GLY A CA 1
ATOM 967 C C . GLY A 1 116 ? -39.708 -14.166 17.291 1.00 78.88 116 GLY A C 1
ATOM 968 O O . GLY A 1 116 ? -38.575 -14.367 17.726 1.00 78.88 116 GLY A O 1
ATOM 969 N N . GLU A 1 117 ? -39.990 -14.293 15.995 1.00 81.56 117 GLU A N 1
ATOM 970 C CA . GLU A 1 117 ? -38.995 -14.683 14.993 1.00 81.56 117 GLU A CA 1
ATOM 971 C C . GLU A 1 117 ? -38.224 -13.456 14.492 1.00 81.56 117 GLU A C 1
ATOM 973 O O . GLU A 1 117 ? -38.815 -12.399 14.241 1.00 81.56 117 GLU A O 1
ATOM 978 N N . LYS A 1 118 ? -36.902 -13.603 14.334 1.00 78.62 118 LYS A N 1
ATOM 979 C CA . LYS A 1 118 ? -36.049 -12.588 13.706 1.00 78.62 118 LYS A CA 1
ATOM 980 C C . LYS A 1 118 ? -36.271 -12.590 12.192 1.00 78.62 118 LYS A C 1
ATOM 982 O O . LYS A 1 118 ? -36.156 -13.647 11.573 1.00 78.62 118 LYS A O 1
ATOM 987 N N . VAL A 1 119 ? -36.549 -11.418 11.623 1.00 62.50 119 VAL A N 1
ATOM 988 C CA . VAL A 1 119 ? -36.737 -11.182 10.182 1.00 62.50 119 VAL A CA 1
ATOM 989 C C . VAL A 1 119 ? -35.775 -10.107 9.701 1.00 62.50 119 VAL A C 1
ATOM 991 O O . VAL A 1 119 ? -35.625 -9.089 10.423 1.00 62.50 119 VAL A O 1
#

InterPro domains:
  IPR012337 Ribonuclease H-like superfamily [SSF53098] (14-95)

Foldseek 3Di:
DDPVVVVVCCVVPNDDDQDDPDPPDDPVRSVVVVCVVVVLVLLLVVLCVVVVLDPPPQPDPVSNVVSVVVSVVVSVVQVVVQVVCVVVVRNDRSVVVCVVVVPDDDDDDWDADPVRDTD

Radius of gyration: 23.47 Å; chains: 1; bounding box: 67×33×60 Å

Organism: NCBI:txid28114